Protein AF-A0A8S4NDI1-F1 (afdb_monomer_lite)

Sequence (127 aa):
MNPFSGQMLIDEVRKRSFKFSGRSGEVSFDTSNGDRFPNFTILHKGRHKFEPFAFVYNDEKERLTFDQISKPNFNTPGRDPPPAEPRCGYSDTKCPRELQGGEIAAIISFISMIIIISGVGCIAFLQ

Radius of gyration: 34.87 Å; chains: 1; bounding box: 71×42×105 Å

InterPro domains:
  IPR028082 Periplasmic binding protein-like I [SSF53822] (3-90)

Organism: Owenia fusiformis (NCBI:txid6347)

Structure (mmCIF, N/CA/C/O backbone):
data_AF-A0A8S4NDI1-F1
#
_entry.id   AF-A0A8S4NDI1-F1
#
loop_
_atom_site.group_PDB
_atom_site.id
_atom_site.type_symbol
_atom_site.label_atom_id
_atom_site.label_alt_id
_atom_site.label_comp_id
_atom_site.label_asym_id
_atom_site.label_entity_id
_atom_site.label_seq_id
_atom_site.pdbx_PDB_ins_code
_atom_site.Cartn_x
_atom_site.Cartn_y
_atom_site.Cartn_z
_atom_site.occupancy
_atom_site.B_iso_or_equiv
_atom_site.auth_seq_id
_atom_site.auth_comp_id
_atom_site.auth_asym_id
_atom_site.auth_atom_id
_atom_site.pdbx_PDB_model_num
ATOM 1 N N . MET A 1 1 ? -38.137 -2.514 34.629 1.00 52.84 1 MET A N 1
ATOM 2 C CA . MET A 1 1 ? -36.874 -2.332 33.882 1.00 52.84 1 MET A CA 1
ATOM 3 C C . MET A 1 1 ? -37.241 -2.124 32.429 1.00 52.84 1 MET A C 1
ATOM 5 O O . MET A 1 1 ? -37.930 -2.979 31.889 1.00 52.84 1 MET A O 1
ATOM 9 N N . ASN A 1 2 ? -36.870 -0.991 31.830 1.00 62.91 2 ASN A N 1
ATOM 10 C CA . ASN A 1 2 ? -37.045 -0.822 30.388 1.00 62.91 2 ASN A CA 1
ATOM 11 C C . ASN A 1 2 ? -36.094 -1.798 29.683 1.00 62.91 2 ASN A C 1
ATOM 13 O O . ASN A 1 2 ? -34.910 -1.810 30.034 1.00 62.91 2 ASN A O 1
ATOM 17 N N . PRO A 1 3 ? -36.578 -2.643 28.760 1.00 71.50 3 PRO A N 1
ATOM 18 C CA . PRO A 1 3 ? -35.700 -3.540 28.032 1.00 71.50 3 PRO A CA 1
ATOM 19 C C . PRO A 1 3 ? -34.722 -2.701 27.210 1.00 71.50 3 PRO A C 1
ATOM 21 O O . PRO A 1 3 ? -35.118 -1.744 26.543 1.00 71.50 3 PRO A O 1
ATOM 24 N N . PHE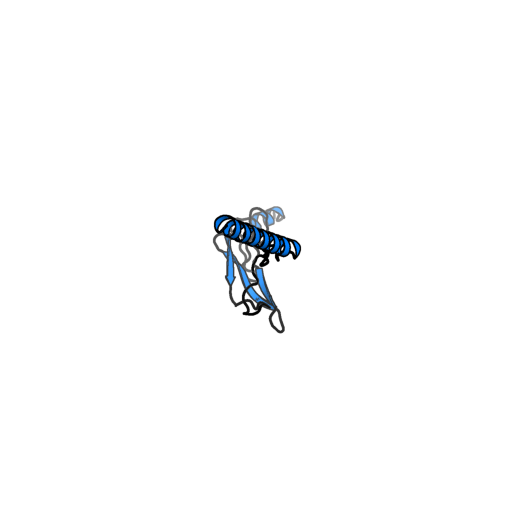 A 1 4 ? -33.438 -3.048 27.285 1.00 78.12 4 PHE A N 1
ATOM 25 C CA . PHE A 1 4 ? -32.427 -2.489 26.396 1.00 78.12 4 PHE A CA 1
ATOM 26 C C . PHE A 1 4 ? -32.882 -2.724 24.953 1.00 78.12 4 PHE A C 1
ATOM 28 O O . PHE A 1 4 ? -33.032 -3.870 24.529 1.00 78.12 4 PHE A O 1
ATOM 35 N N . SER A 1 5 ? -33.147 -1.647 24.213 1.00 87.06 5 SER A N 1
ATOM 36 C CA . SER A 1 5 ? -33.482 -1.768 22.797 1.00 87.06 5 SER A CA 1
ATOM 37 C C . SER A 1 5 ? -32.199 -1.918 21.981 1.00 87.06 5 SER A C 1
ATOM 39 O O . SER A 1 5 ? -31.169 -1.328 22.314 1.00 87.06 5 SER A O 1
ATOM 41 N N . GLY A 1 6 ? -32.257 -2.677 20.884 1.00 85.38 6 GLY A N 1
ATOM 42 C CA . GLY A 1 6 ? -31.123 -2.789 19.960 1.00 85.38 6 GLY A CA 1
ATOM 43 C C . GLY A 1 6 ? -30.682 -1.429 19.406 1.00 85.38 6 GLY A C 1
ATOM 44 O O . GLY A 1 6 ? -29.495 -1.214 19.183 1.00 85.38 6 GLY A O 1
ATOM 45 N N . GLN A 1 7 ? -31.616 -0.482 19.276 1.00 86.81 7 GLN A N 1
ATOM 46 C CA . GLN A 1 7 ? -31.317 0.872 18.820 1.00 86.81 7 GLN A CA 1
ATOM 47 C C . GLN A 1 7 ? -30.407 1.621 19.797 1.00 86.81 7 GLN A C 1
ATOM 49 O O . GLN A 1 7 ? -29.438 2.233 19.369 1.00 86.81 7 GLN A O 1
ATOM 54 N N . MET A 1 8 ? -30.644 1.495 21.106 1.00 86.75 8 MET A N 1
ATOM 55 C CA . MET A 1 8 ? -29.790 2.131 22.117 1.00 86.75 8 MET A CA 1
ATOM 56 C C . MET A 1 8 ? -28.344 1.627 22.057 1.00 86.75 8 MET A C 1
ATOM 58 O O . MET A 1 8 ? -27.419 2.395 22.300 1.00 86.75 8 MET A O 1
ATOM 62 N N . LEU A 1 9 ? -28.135 0.352 21.711 1.00 84.44 9 LEU A N 1
ATOM 63 C CA . LEU A 1 9 ? -26.793 -0.202 21.526 1.00 84.44 9 LEU A CA 1
ATOM 64 C C . LEU A 1 9 ? -26.112 0.380 20.279 1.00 84.44 9 LEU A C 1
ATOM 66 O O . LEU A 1 9 ? -24.938 0.738 20.331 1.00 84.44 9 LEU A O 1
ATOM 70 N N . ILE A 1 10 ? -26.848 0.495 19.171 1.00 84.69 10 ILE A N 1
ATOM 71 C CA . ILE A 1 10 ? -26.337 1.081 17.924 1.00 84.69 10 ILE A CA 1
ATOM 72 C C . ILE A 1 10 ? -25.987 2.558 18.129 1.00 84.69 10 ILE A C 1
ATOM 74 O O . ILE A 1 10 ? -24.926 2.999 17.689 1.00 84.69 10 ILE A O 1
ATOM 78 N N . ASP A 1 11 ? -26.842 3.309 18.821 1.00 84.50 11 ASP A N 1
ATOM 79 C CA . ASP A 1 11 ? -26.624 4.728 19.105 1.00 84.50 11 ASP A CA 1
ATOM 80 C C . ASP A 1 11 ? -25.382 4.945 19.980 1.00 84.50 11 ASP A C 1
ATOM 82 O O . ASP A 1 11 ? -24.639 5.902 19.768 1.00 84.50 11 ASP A O 1
ATOM 86 N N . GLU A 1 12 ? -25.108 4.034 20.921 1.00 81.75 12 GLU A N 1
ATOM 87 C CA . GLU A 1 12 ? -23.896 4.065 21.744 1.00 81.75 12 GLU A CA 1
ATOM 88 C C . GLU A 1 12 ? -22.629 3.835 20.907 1.00 81.75 12 GLU A C 1
ATOM 90 O O . GLU A 1 12 ? -21.664 4.589 21.025 1.00 81.75 12 GLU A O 1
ATOM 95 N N . VAL A 1 13 ? -22.653 2.838 20.015 1.00 79.75 13 VAL A N 1
ATOM 96 C CA . VAL A 1 13 ? -21.532 2.519 19.111 1.00 79.75 13 VAL A CA 1
ATOM 97 C C . VAL A 1 13 ? -21.289 3.637 18.089 1.00 79.75 13 VAL A C 1
ATOM 99 O O . VAL A 1 13 ? -20.153 3.867 17.686 1.00 79.75 13 VAL A O 1
ATOM 102 N N . ARG A 1 14 ? -22.334 4.372 17.688 1.00 78.62 14 ARG A N 1
ATOM 103 C CA . ARG A 1 14 ? -22.251 5.484 16.723 1.00 78.62 14 ARG A CA 1
ATOM 104 C C . ARG A 1 14 ? -21.847 6.827 17.330 1.00 78.62 14 ARG A C 1
ATOM 106 O O . ARG A 1 14 ? -21.748 7.815 16.601 1.00 78.62 14 ARG A O 1
ATOM 113 N N . LYS A 1 15 ? -21.599 6.921 18.638 1.00 76.81 15 LYS A N 1
ATOM 114 C CA . LYS A 1 15 ? -21.063 8.161 19.221 1.00 76.81 15 LYS A CA 1
ATOM 115 C C . LYS A 1 15 ? -19.702 8.474 18.596 1.00 76.81 15 LYS A C 1
ATOM 117 O O . LYS A 1 15 ? -18.853 7.593 18.521 1.00 76.81 15 LYS A O 1
ATOM 122 N N . ARG A 1 16 ? -19.473 9.741 18.208 1.00 61.97 16 ARG A N 1
ATOM 123 C CA . ARG A 1 16 ? -18.265 10.254 17.501 1.00 61.97 16 ARG A CA 1
ATOM 124 C C . ARG A 1 16 ? -16.908 9.861 18.101 1.00 61.97 16 ARG A C 1
ATOM 126 O O . ARG A 1 16 ? -15.888 10.031 17.450 1.00 61.97 16 ARG A O 1
ATOM 133 N N . SER A 1 17 ? -16.884 9.363 19.331 1.00 64.75 17 SER A N 1
ATOM 134 C CA . SER A 1 17 ? -15.684 8.973 20.064 1.00 64.75 17 SER A CA 1
ATOM 135 C C . SER A 1 17 ? -15.681 7.504 20.491 1.00 64.75 17 SER A C 1
ATOM 137 O O . SER A 1 17 ? -14.937 7.166 21.412 1.00 64.75 17 SER A O 1
ATOM 139 N N . PHE A 1 18 ? -16.535 6.641 19.926 1.00 72.69 18 PHE A N 1
ATOM 140 C CA . PHE A 1 18 ? -16.567 5.239 20.330 1.00 72.69 18 PHE A CA 1
ATOM 141 C C . PHE A 1 18 ? -15.271 4.550 19.893 1.00 72.69 18 PHE A C 1
ATOM 143 O O . PHE A 1 18 ? -15.077 4.162 18.740 1.00 72.69 18 PHE A O 1
ATOM 150 N N . LYS A 1 19 ? -14.364 4.439 20.860 1.00 76.56 19 LYS A N 1
ATOM 151 C CA . LYS A 1 19 ? -13.109 3.711 20.782 1.00 76.56 19 LYS A CA 1
ATOM 152 C C . LYS A 1 19 ? -13.142 2.643 21.852 1.00 76.56 19 LYS A C 1
ATOM 154 O O . LYS A 1 19 ? -13.502 2.921 22.996 1.00 76.56 19 LYS A O 1
ATOM 159 N N . PHE A 1 20 ? -12.752 1.430 21.495 1.00 84.06 20 PHE A N 1
ATOM 160 C CA . PHE A 1 20 ? -12.597 0.371 22.479 1.00 84.06 20 PHE A CA 1
ATOM 161 C C . PHE A 1 20 ? -11.298 -0.390 22.246 1.00 84.06 20 PHE A C 1
ATOM 163 O O . PHE A 1 20 ? -10.882 -0.619 21.110 1.00 84.06 20 PHE A O 1
ATOM 170 N N . SER A 1 21 ? -10.656 -0.792 23.337 1.00 87.31 21 SER A N 1
ATOM 171 C CA . SER A 1 21 ? -9.450 -1.614 23.293 1.00 87.31 21 SER A CA 1
ATOM 172 C C . SER A 1 21 ? -9.843 -3.083 23.312 1.00 87.31 21 SER A C 1
ATOM 174 O O . SER A 1 21 ? -10.319 -3.604 24.320 1.00 87.31 21 SER A O 1
ATOM 176 N N . GLY A 1 22 ? -9.661 -3.752 22.178 1.00 83.31 22 GLY A N 1
ATOM 177 C CA . GLY A 1 22 ? -9.815 -5.195 22.061 1.00 83.31 22 GLY A CA 1
ATOM 178 C C . GLY A 1 22 ? -8.493 -5.934 22.265 1.00 83.31 22 GLY A C 1
ATOM 179 O O . GLY A 1 22 ? -7.430 -5.344 22.454 1.00 83.31 22 GLY A O 1
ATOM 180 N N . ARG A 1 23 ? -8.532 -7.265 22.126 1.00 85.81 23 ARG A N 1
ATOM 181 C CA . ARG A 1 23 ? -7.330 -8.124 22.157 1.00 85.81 23 ARG A CA 1
ATOM 182 C C . ARG A 1 23 ? -6.290 -7.748 21.088 1.00 85.81 23 ARG A C 1
ATOM 184 O O . ARG A 1 23 ? -5.110 -8.023 21.263 1.00 85.81 23 ARG A O 1
ATOM 191 N N . SER A 1 24 ? -6.734 -7.147 19.985 1.00 79.62 24 SER A N 1
ATOM 192 C CA . SER A 1 24 ? -5.898 -6.709 18.862 1.00 79.62 24 SER A CA 1
ATOM 193 C C . SER A 1 24 ? -5.489 -5.232 18.928 1.00 79.62 24 SER A C 1
ATOM 195 O O . SER A 1 24 ? -4.987 -4.716 17.934 1.00 79.62 24 SER A O 1
ATOM 197 N N . GLY A 1 25 ? -5.744 -4.543 20.044 1.00 83.44 25 GLY A N 1
ATOM 198 C CA . GLY A 1 25 ? -5.502 -3.106 20.197 1.00 83.44 25 GLY A CA 1
ATOM 199 C C . GLY A 1 25 ? -6.762 -2.252 20.054 1.00 83.44 25 GLY A C 1
ATOM 200 O O . GLY A 1 25 ? -7.884 -2.761 20.121 1.00 83.44 25 GLY A O 1
ATOM 201 N N . GLU A 1 26 ? -6.560 -0.944 19.894 1.00 85.50 26 GLU A N 1
ATOM 202 C CA . GLU A 1 26 ? -7.638 0.038 19.755 1.00 85.50 26 GLU A CA 1
ATOM 203 C C . GLU A 1 26 ? -8.420 -0.176 18.450 1.00 85.50 26 GLU A C 1
ATOM 205 O O . GLU A 1 26 ? -7.856 -0.436 17.383 1.00 85.50 26 GLU A O 1
ATOM 210 N N . VAL A 1 27 ? -9.742 -0.073 18.549 1.00 82.06 27 VAL A N 1
ATOM 211 C CA . VAL A 1 27 ? -10.676 -0.136 17.430 1.00 82.06 27 VAL A CA 1
ATOM 212 C C . VAL A 1 27 ? -11.545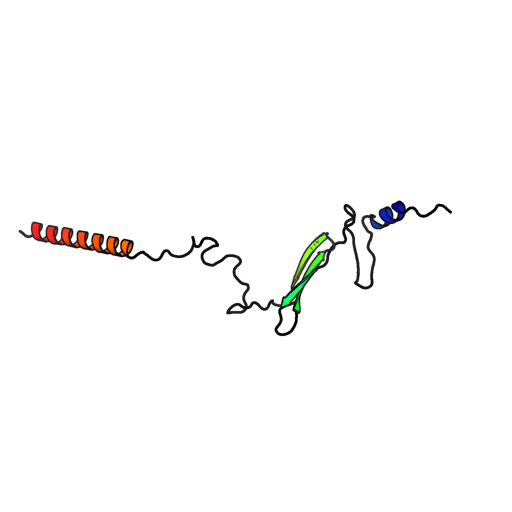 1.111 17.459 1.00 82.06 27 VAL A C 1
ATOM 214 O O . VAL A 1 27 ? -12.136 1.439 18.488 1.00 82.06 27 VAL A O 1
ATOM 217 N N . SER A 1 28 ? -11.640 1.770 16.311 1.00 79.56 28 SER A N 1
ATOM 218 C CA . SER A 1 28 ? -12.515 2.910 16.060 1.00 79.56 28 SER A CA 1
ATOM 219 C C . SER A 1 28 ? -13.424 2.622 14.866 1.00 79.56 28 SER A C 1
ATOM 221 O O . SER A 1 28 ? -13.080 1.838 13.972 1.00 79.56 28 SER A O 1
ATOM 223 N N . PHE A 1 29 ? -14.591 3.259 14.860 1.00 79.50 29 PHE A N 1
ATOM 224 C CA . PHE A 1 29 ? -15.567 3.168 13.779 1.00 79.50 29 PHE A CA 1
ATOM 225 C C . PHE A 1 29 ? -15.815 4.542 13.170 1.00 79.50 29 PHE A C 1
ATOM 227 O O . PHE A 1 29 ? -15.842 5.549 13.879 1.00 79.50 29 PHE A O 1
ATOM 234 N N . ASP A 1 30 ? -16.047 4.560 11.865 1.00 75.56 30 ASP A N 1
ATOM 235 C CA . ASP A 1 30 ? -16.681 5.669 11.183 1.00 75.56 30 ASP A CA 1
ATOM 236 C C . ASP A 1 30 ? -18.132 5.760 11.668 1.00 75.56 30 ASP A C 1
ATOM 238 O O . ASP A 1 30 ? -18.958 4.860 11.508 1.00 75.56 30 ASP A O 1
ATOM 242 N N . THR A 1 31 ? -18.433 6.877 12.315 1.00 75.12 31 THR A N 1
ATOM 243 C CA . THR A 1 31 ? -19.736 7.110 12.943 1.00 75.12 31 THR A CA 1
ATOM 244 C C . THR A 1 31 ? -20.855 7.432 11.958 1.00 75.12 31 THR A C 1
ATOM 246 O O . THR A 1 31 ? -22.024 7.409 12.342 1.00 75.12 31 THR A O 1
ATOM 249 N N . SER A 1 32 ? -20.523 7.698 10.692 1.00 77.19 32 SER A N 1
ATOM 250 C CA . SER A 1 32 ? -21.491 8.013 9.642 1.00 77.19 32 SER A CA 1
ATOM 251 C C . SER A 1 32 ? -22.110 6.765 9.000 1.00 77.19 32 SER A C 1
ATOM 253 O O . SER A 1 32 ? -23.317 6.744 8.754 1.00 77.19 32 SER A O 1
ATOM 255 N N . ASN A 1 33 ? -21.323 5.708 8.785 1.00 80.38 33 ASN A N 1
ATOM 256 C CA . ASN A 1 33 ? -21.751 4.456 8.142 1.00 80.38 33 ASN A CA 1
ATOM 257 C C . ASN A 1 33 ? -21.675 3.231 9.078 1.00 80.38 33 ASN A C 1
ATOM 259 O O . ASN A 1 33 ? -22.397 2.260 8.857 1.00 80.38 33 ASN A O 1
ATOM 263 N N . GLY A 1 34 ? -20.909 3.300 10.172 1.00 78.00 34 GLY A N 1
ATOM 264 C CA . GLY A 1 34 ? -20.684 2.188 11.098 1.00 78.00 34 GLY A CA 1
ATOM 265 C C . GLY A 1 34 ? -19.539 1.254 10.696 1.00 78.00 34 GLY A C 1
ATOM 266 O O . GLY A 1 34 ? -19.418 0.174 11.278 1.00 78.00 34 GLY A O 1
ATOM 267 N N . ASP A 1 35 ? -18.702 1.641 9.734 1.00 83.31 35 ASP A N 1
ATOM 268 C CA . ASP A 1 35 ? -17.574 0.835 9.281 1.00 83.31 35 ASP A CA 1
ATOM 269 C C . ASP A 1 35 ? -16.380 0.979 10.226 1.00 83.31 35 ASP A C 1
ATOM 271 O O . ASP A 1 35 ? -16.063 2.057 10.723 1.00 83.31 35 ASP A O 1
ATOM 275 N N . ARG A 1 36 ? -15.669 -0.118 10.490 1.00 82.56 36 ARG A N 1
ATOM 276 C CA . ARG A 1 36 ? -14.425 -0.060 11.265 1.00 82.56 36 ARG A CA 1
ATOM 277 C C . ARG A 1 36 ? -13.339 0.618 10.433 1.00 82.56 36 ARG A C 1
ATOM 279 O O . ARG A 1 36 ? -13.105 0.200 9.301 1.00 82.56 36 ARG A O 1
ATOM 286 N N . PHE A 1 3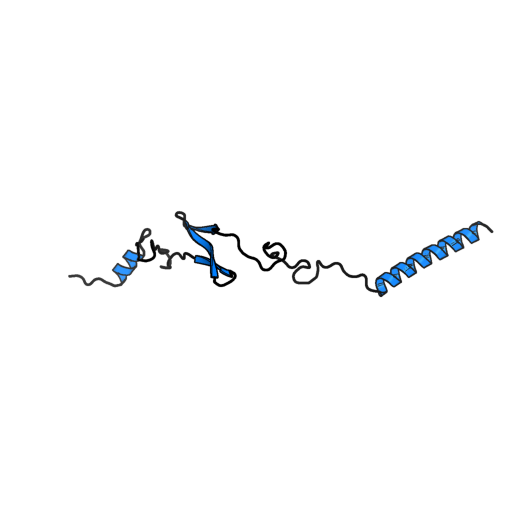7 ? -12.584 1.542 11.028 1.00 80.12 37 PHE A N 1
ATOM 287 C CA . PHE A 1 37 ? -11.386 2.069 10.374 1.00 80.12 37 PHE A CA 1
ATOM 288 C C . PHE A 1 37 ? -10.351 0.949 10.180 1.00 80.12 37 PHE A C 1
ATOM 290 O O . PHE A 1 37 ? -9.914 0.331 11.163 1.00 80.12 37 PHE A O 1
ATOM 297 N N . PRO A 1 38 ? -9.980 0.630 8.928 1.00 79.38 38 PRO A N 1
ATOM 298 C CA . PRO A 1 38 ? -9.112 -0.499 8.665 1.00 79.38 38 PRO A CA 1
ATOM 299 C C . PRO A 1 38 ? -7.647 -0.119 8.882 1.00 79.38 38 PRO A C 1
ATOM 301 O O . PRO A 1 38 ? -7.188 0.939 8.459 1.00 79.38 38 PRO A O 1
ATOM 304 N N . ASN A 1 39 ? -6.903 -1.045 9.482 1.00 86.50 39 ASN A N 1
ATOM 305 C CA . ASN A 1 39 ? -5.447 -1.032 9.480 1.00 86.50 39 ASN A CA 1
ATOM 306 C C . ASN A 1 39 ? -4.979 -2.211 8.629 1.00 86.50 39 ASN A C 1
ATOM 308 O O . ASN A 1 39 ? -5.426 -3.344 8.830 1.00 86.50 39 ASN A O 1
ATOM 312 N N . PHE A 1 40 ? -4.083 -1.949 7.689 1.00 89.62 40 PHE A N 1
ATOM 313 C CA . PHE A 1 40 ? -3.535 -2.942 6.782 1.00 89.62 40 PHE A CA 1
ATOM 314 C C . PHE A 1 40 ? -2.052 -3.153 7.050 1.00 89.62 40 PHE A C 1
ATOM 316 O O . PHE A 1 40 ? -1.300 -2.214 7.304 1.00 89.62 40 PHE A O 1
ATOM 323 N N . THR A 1 41 ? -1.621 -4.399 6.900 1.00 92.81 41 THR A N 1
ATOM 324 C CA . THR A 1 41 ? -0.205 -4.744 6.802 1.00 92.81 41 THR A CA 1
ATOM 325 C C . THR A 1 41 ? 0.073 -5.142 5.366 1.00 92.81 41 THR A C 1
ATOM 327 O O . THR A 1 41 ? -0.490 -6.117 4.866 1.00 92.81 41 THR A O 1
ATOM 330 N N . ILE A 1 42 ? 0.956 -4.408 4.703 1.00 92.88 42 ILE A N 1
ATOM 331 C CA . ILE A 1 42 ? 1.450 -4.772 3.383 1.00 92.88 42 ILE A CA 1
ATOM 332 C C . ILE A 1 42 ? 2.587 -5.761 3.586 1.00 92.88 42 ILE A C 1
ATOM 334 O O . ILE A 1 42 ? 3.550 -5.488 4.303 1.00 92.88 42 ILE A O 1
ATOM 338 N N . LEU A 1 43 ? 2.463 -6.923 2.955 1.00 92.75 43 LEU A N 1
ATOM 339 C CA . LEU A 1 43 ? 3.457 -7.983 3.014 1.00 92.75 43 LEU A CA 1
ATOM 340 C C . LEU A 1 43 ? 4.237 -8.035 1.703 1.00 92.75 43 LEU A C 1
ATOM 342 O O . LEU A 1 43 ? 3.666 -7.874 0.627 1.00 92.75 43 LEU A O 1
ATOM 346 N N . HIS A 1 44 ? 5.526 -8.342 1.783 1.00 88.69 44 HIS A N 1
ATOM 347 C CA . HIS A 1 44 ? 6.327 -8.712 0.624 1.00 88.69 44 HIS A CA 1
ATOM 348 C C . HIS A 1 44 ? 6.726 -10.186 0.701 1.00 88.69 44 HIS A C 1
ATOM 350 O O . HIS A 1 44 ? 6.805 -10.789 1.775 1.00 88.69 44 HIS A O 1
ATOM 356 N N . LYS A 1 45 ? 6.969 -10.796 -0.460 1.00 86.12 45 LYS A N 1
ATOM 357 C CA . LYS A 1 45 ? 7.454 -12.173 -0.527 1.00 86.12 45 LYS A CA 1
ATOM 358 C C . LYS A 1 45 ? 8.958 -12.191 -0.249 1.00 86.12 45 LYS A C 1
ATOM 360 O O . LYS A 1 45 ? 9.758 -11.784 -1.087 1.00 86.12 45 LYS A O 1
ATOM 365 N N . GLY A 1 46 ? 9.339 -12.671 0.930 1.00 83.62 46 GLY A N 1
ATOM 366 C CA . GLY A 1 46 ? 10.714 -13.049 1.243 1.00 83.62 46 GLY A CA 1
ATOM 367 C C . GLY A 1 46 ? 11.083 -14.406 0.630 1.00 83.62 46 GLY A C 1
ATOM 368 O O . GLY A 1 46 ? 10.271 -15.066 -0.027 1.00 83.62 46 GLY A O 1
ATOM 369 N N . ARG A 1 47 ? 12.316 -14.869 0.881 1.00 82.12 47 ARG A N 1
ATOM 370 C CA . ARG A 1 47 ? 12.844 -16.124 0.303 1.00 82.12 47 ARG A CA 1
ATOM 371 C C . ARG A 1 47 ? 12.011 -17.356 0.679 1.00 82.12 47 ARG A C 1
ATOM 373 O O . ARG A 1 47 ? 11.831 -18.247 -0.143 1.00 82.12 47 ARG A O 1
ATOM 380 N N . HIS A 1 48 ? 11.488 -17.392 1.905 1.00 88.25 48 HIS A N 1
ATOM 381 C CA . HIS A 1 48 ? 10.786 -18.563 2.446 1.00 88.25 48 HIS A CA 1
ATOM 382 C C . HIS A 1 48 ? 9.365 -18.261 2.934 1.00 88.25 48 HIS A C 1
ATOM 384 O O . HIS A 1 48 ? 8.512 -19.142 2.911 1.00 88.25 48 HIS A O 1
ATOM 390 N N . LYS A 1 49 ? 9.063 -17.014 3.304 1.00 90.75 49 LYS A N 1
ATOM 391 C CA . LYS A 1 49 ? 7.774 -16.604 3.882 1.00 90.75 49 LYS A CA 1
ATOM 392 C C . LYS A 1 49 ? 7.371 -15.207 3.413 1.00 90.75 49 LYS A C 1
ATOM 394 O O . LYS A 1 49 ? 8.167 -14.521 2.776 1.00 90.75 49 LYS A O 1
ATOM 399 N N . PHE A 1 50 ? 6.132 -14.822 3.687 1.00 91.69 50 PHE A N 1
ATOM 400 C CA . PHE A 1 50 ? 5.713 -13.428 3.577 1.00 91.69 50 PHE A CA 1
ATOM 401 C C . PHE A 1 50 ? 6.170 -12.663 4.816 1.00 91.69 50 PHE A C 1
ATOM 403 O O . PHE A 1 50 ? 6.115 -13.192 5.927 1.00 91.69 50 PHE A O 1
ATOM 410 N N . GLU A 1 51 ? 6.646 -11.443 4.609 1.00 92.25 51 GLU A N 1
ATOM 411 C CA . GLU A 1 51 ? 7.218 -10.596 5.652 1.00 92.25 51 GLU A CA 1
ATOM 412 C C . GLU A 1 51 ? 6.581 -9.203 5.589 1.00 92.25 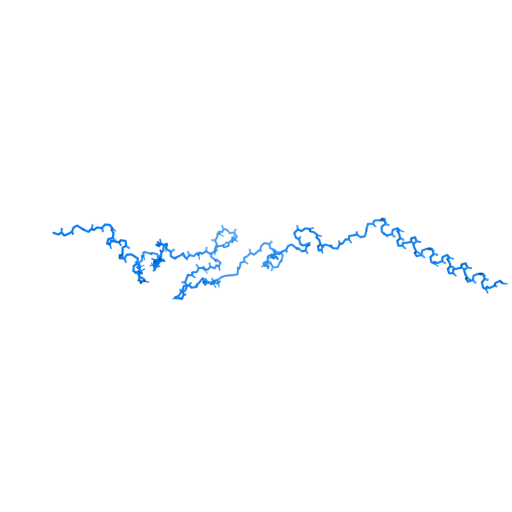51 GLU A C 1
ATOM 414 O O . GLU A 1 51 ? 6.263 -8.735 4.492 1.00 92.25 51 GLU A O 1
ATOM 419 N N . PRO A 1 52 ? 6.349 -8.538 6.733 1.00 92.69 52 PRO A N 1
ATOM 420 C CA . PRO A 1 52 ? 5.866 -7.162 6.758 1.00 92.69 52 PRO A CA 1
ATOM 421 C C . PRO A 1 52 ? 6.806 -6.190 6.039 1.00 92.69 52 PRO A C 1
ATOM 423 O O . PRO A 1 52 ? 8.005 -6.128 6.311 1.00 92.69 52 PRO A O 1
ATOM 426 N N . PHE A 1 53 ? 6.234 -5.424 5.116 1.00 91.75 53 PHE A N 1
ATOM 427 C CA . PHE A 1 53 ? 6.902 -4.367 4.364 1.00 91.75 53 PHE A CA 1
ATOM 428 C C . PHE A 1 53 ? 6.519 -2.982 4.889 1.00 91.75 53 PHE A C 1
ATOM 430 O O . PHE A 1 53 ? 7.384 -2.142 5.142 1.00 91.75 53 PHE A O 1
ATOM 437 N N . ALA A 1 54 ? 5.219 -2.761 5.061 1.00 93.94 54 ALA A N 1
ATOM 438 C CA . ALA A 1 54 ? 4.682 -1.488 5.502 1.00 93.94 54 ALA A CA 1
ATOM 439 C C . ALA A 1 54 ? 3.365 -1.680 6.251 1.00 93.94 54 ALA A C 1
ATOM 441 O O . ALA A 1 54 ? 2.666 -2.679 6.058 1.00 93.94 54 ALA A O 1
ATOM 442 N N . PHE A 1 55 ? 3.009 -0.693 7.060 1.00 93.06 55 PHE A N 1
ATOM 443 C CA . PHE A 1 55 ? 1.686 -0.566 7.649 1.00 93.06 55 PHE A CA 1
ATOM 444 C C . PHE A 1 55 ? 0.944 0.597 7.000 1.00 93.06 55 PHE A C 1
ATOM 446 O O . PHE A 1 55 ? 1.523 1.648 6.728 1.00 93.06 55 PHE A O 1
ATOM 453 N N . VAL A 1 56 ? -0.347 0.395 6.757 1.00 91.75 56 VAL A N 1
ATOM 454 C CA . VAL A 1 56 ? -1.273 1.453 6.362 1.00 91.75 56 VAL A CA 1
ATOM 455 C C . VAL A 1 56 ? -2.311 1.564 7.454 1.00 91.75 56 VAL A C 1
ATOM 457 O O . VAL A 1 56 ? -3.061 0.619 7.690 1.00 91.75 56 VAL A O 1
ATOM 460 N N . TYR A 1 57 ? -2.339 2.692 8.142 1.00 87.88 57 TYR A N 1
ATOM 461 C CA . TYR A 1 57 ? -3.245 2.904 9.263 1.00 87.88 57 TYR A CA 1
ATOM 462 C C . TYR A 1 57 ? -3.842 4.298 9.209 1.00 87.88 57 TYR A C 1
ATOM 464 O O . TYR A 1 57 ? -3.331 5.187 8.523 1.00 87.88 57 TYR A O 1
ATOM 472 N N . ASN A 1 58 ? -4.937 4.472 9.937 1.00 83.25 58 ASN A N 1
ATOM 473 C CA . ASN A 1 58 ? -5.545 5.777 10.086 1.00 83.25 58 ASN A CA 1
ATOM 474 C C . ASN A 1 58 ? -4.869 6.554 11.223 1.00 83.25 58 ASN A C 1
ATOM 476 O O . ASN A 1 58 ? -4.797 6.045 12.343 1.00 83.25 58 ASN A O 1
ATOM 480 N N . ASP A 1 59 ? -4.345 7.750 10.946 1.00 73.88 59 ASP A N 1
ATOM 481 C CA . ASP A 1 59 ? -3.781 8.604 11.995 1.00 73.88 59 ASP A CA 1
ATOM 482 C C . ASP A 1 59 ? -4.878 9.269 12.846 1.00 73.88 59 ASP A C 1
ATOM 484 O O . ASP A 1 59 ? -6.076 9.157 12.583 1.00 73.88 59 ASP A O 1
ATOM 488 N N . GLU A 1 60 ? -4.470 9.993 13.888 1.00 71.25 60 GLU A N 1
ATOM 489 C CA . GLU A 1 60 ? -5.393 10.708 14.783 1.00 71.25 60 GLU A CA 1
ATOM 490 C C . GLU A 1 60 ? -6.231 11.790 14.077 1.00 71.25 60 GLU A C 1
ATOM 492 O O . GLU A 1 60 ? -7.195 12.291 14.651 1.00 71.25 60 GLU A O 1
ATOM 497 N N . LYS A 1 61 ? -5.865 12.166 12.845 1.00 73.44 61 LYS A N 1
ATOM 498 C CA . LYS A 1 61 ? -6.562 13.146 12.002 1.00 73.44 61 LYS A CA 1
ATOM 499 C C . LYS A 1 61 ? -7.377 12.481 10.895 1.00 73.44 61 LYS A C 1
ATOM 501 O O . LYS A 1 61 ? -7.756 13.159 9.943 1.00 73.44 61 LYS A O 1
ATOM 506 N N . GLU A 1 62 ? -7.612 11.179 11.005 1.00 68.75 62 GLU A N 1
ATOM 507 C CA . GLU A 1 62 ? -8.339 10.384 10.021 1.00 68.75 62 GLU A CA 1
ATOM 508 C C . GLU A 1 62 ? -7.692 10.387 8.619 1.00 68.75 62 GLU A C 1
ATOM 510 O O . GLU A 1 62 ? -8.370 10.288 7.594 1.00 68.75 62 GLU A O 1
ATOM 515 N N . ARG A 1 63 ? -6.357 10.486 8.554 1.00 76.00 63 ARG A N 1
ATOM 516 C CA . ARG A 1 63 ? -5.593 10.372 7.307 1.00 76.00 63 ARG A CA 1
ATOM 517 C C . ARG A 1 63 ? -4.916 9.012 7.202 1.00 76.00 63 ARG A C 1
ATOM 519 O O . ARG A 1 63 ? -4.233 8.563 8.125 1.00 76.00 63 ARG A O 1
ATOM 526 N N . LEU A 1 64 ? -5.003 8.413 6.013 1.00 80.62 64 LEU A N 1
ATOM 527 C CA . LEU A 1 64 ? -4.234 7.218 5.673 1.00 80.62 64 LEU A CA 1
ATOM 528 C C . LEU A 1 64 ? -2.737 7.535 5.712 1.00 80.62 64 LEU A C 1
ATOM 530 O O . LEU A 1 64 ? -2.231 8.327 4.917 1.00 80.62 64 LEU A O 1
ATOM 534 N N . THR A 1 65 ? -2.039 6.893 6.640 1.00 88.12 65 THR A N 1
ATOM 535 C CA . THR A 1 65 ? -0.594 7.002 6.817 1.00 88.12 65 THR A CA 1
ATOM 536 C C . THR A 1 65 ? 0.078 5.730 6.331 1.00 88.12 65 THR A C 1
ATOM 538 O O . THR A 1 65 ? -0.406 4.631 6.595 1.00 88.12 65 THR A O 1
ATOM 541 N N . PHE A 1 66 ? 1.191 5.889 5.616 1.00 91.56 66 PHE A N 1
ATOM 542 C CA . PHE A 1 66 ? 2.02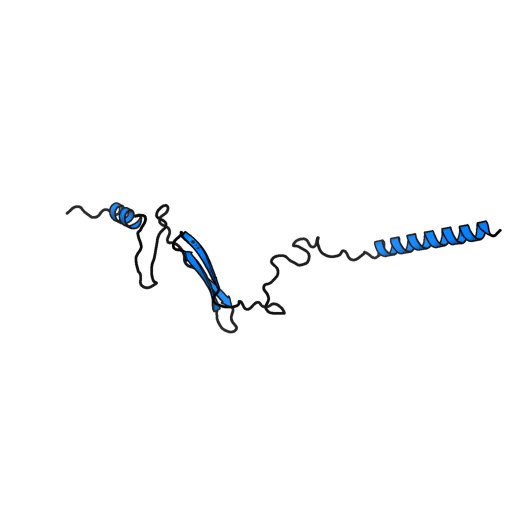8 4.797 5.131 1.00 91.56 66 PHE A CA 1
ATOM 543 C C . PHE A 1 66 ? 3.341 4.790 5.912 1.00 91.56 66 PHE A C 1
ATOM 545 O O . PHE A 1 66 ? 4.131 5.726 5.797 1.00 91.56 66 PHE A O 1
ATOM 552 N N . ASP A 1 67 ? 3.562 3.737 6.692 1.00 92.62 67 ASP A N 1
ATOM 553 C CA . ASP A 1 67 ? 4.774 3.552 7.485 1.00 92.62 67 ASP A CA 1
ATOM 554 C C . ASP A 1 67 ? 5.574 2.365 6.950 1.00 92.62 67 ASP A C 1
ATOM 556 O O . ASP A 1 67 ? 5.170 1.204 7.074 1.00 92.62 67 ASP A O 1
ATOM 560 N N . GLN A 1 68 ? 6.694 2.665 6.293 1.00 92.38 68 GLN A N 1
ATOM 561 C CA . GLN A 1 68 ? 7.566 1.663 5.699 1.00 92.38 68 GLN A CA 1
ATOM 562 C C . GLN A 1 68 ? 8.591 1.175 6.722 1.00 92.38 68 GLN A C 1
ATOM 564 O O . GLN A 1 68 ? 9.477 1.920 7.133 1.00 92.38 68 GLN A O 1
ATOM 569 N N . ILE A 1 69 ? 8.539 -0.117 7.041 1.00 92.44 69 ILE A N 1
ATOM 570 C CA . ILE A 1 69 ? 9.390 -0.727 8.073 1.00 92.44 69 ILE A CA 1
ATOM 571 C C . ILE A 1 69 ? 10.534 -1.570 7.504 1.00 92.44 69 ILE A C 1
ATOM 573 O O . ILE A 1 69 ? 11.469 -1.923 8.222 1.00 92.44 69 ILE A O 1
ATOM 577 N N . SER A 1 70 ? 10.490 -1.911 6.215 1.00 88.38 70 SER A N 1
ATOM 578 C CA . SER A 1 70 ? 11.565 -2.646 5.545 1.00 88.38 70 SER A CA 1
ATOM 579 C C . SER A 1 70 ? 11.699 -2.245 4.074 1.00 88.38 70 SER A C 1
ATOM 581 O O . SER A 1 70 ? 10.853 -1.544 3.515 1.00 88.38 70 SER A O 1
ATOM 583 N N . LYS A 1 71 ? 12.802 -2.639 3.425 1.00 82.69 71 LYS A N 1
ATOM 584 C CA . LYS A 1 71 ? 12.957 -2.458 1.975 1.00 82.69 71 LYS A CA 1
ATOM 585 C C . LYS A 1 71 ? 12.303 -3.635 1.242 1.00 82.69 71 LYS A C 1
ATOM 587 O O . LYS A 1 71 ? 12.614 -4.781 1.570 1.00 82.69 71 LYS A O 1
ATOM 592 N N . PRO A 1 72 ? 11.448 -3.386 0.239 1.00 77.31 72 PRO A N 1
ATOM 593 C CA . PRO A 1 72 ? 10.821 -4.456 -0.514 1.00 77.31 72 PRO A CA 1
ATOM 594 C C . PRO A 1 72 ? 11.865 -5.138 -1.400 1.00 77.31 72 PRO A C 1
ATOM 596 O O . PRO A 1 72 ? 12.739 -4.496 -1.981 1.00 77.31 72 PRO A O 1
ATOM 599 N N . ASN A 1 73 ? 11.775 -6.461 -1.501 1.00 80.19 73 ASN A N 1
ATOM 600 C CA . ASN A 1 73 ? 12.676 -7.244 -2.334 1.00 80.19 73 ASN A CA 1
ATOM 601 C C . ASN A 1 73 ? 12.063 -7.443 -3.723 1.00 80.19 73 ASN A C 1
ATOM 603 O O . ASN A 1 73 ? 11.305 -8.389 -3.941 1.00 80.19 73 ASN A O 1
ATOM 607 N N . PHE A 1 74 ? 12.372 -6.543 -4.653 1.00 83.19 74 PHE A N 1
ATOM 608 C CA . PHE A 1 74 ? 11.930 -6.687 -6.034 1.00 83.19 74 PHE A CA 1
ATOM 609 C C . PHE A 1 74 ? 12.764 -7.743 -6.772 1.00 83.19 74 PHE A C 1
ATOM 611 O O . PHE A 1 74 ? 13.972 -7.888 -6.561 1.00 83.19 74 PHE A O 1
ATOM 618 N N . ASN A 1 75 ? 12.117 -8.485 -7.672 1.00 81.62 75 ASN A N 1
ATOM 619 C CA . ASN A 1 75 ? 12.766 -9.465 -8.551 1.00 81.62 75 ASN A CA 1
ATOM 620 C C . ASN A 1 75 ? 13.334 -8.811 -9.823 1.00 81.62 75 ASN A C 1
ATOM 622 O O . ASN A 1 75 ? 13.268 -9.375 -10.910 1.00 81.62 75 ASN A O 1
ATOM 626 N N . THR A 1 76 ? 13.872 -7.604 -9.689 1.00 79.19 76 THR A N 1
ATOM 627 C CA . THR A 1 76 ? 14.496 -6.827 -10.762 1.00 79.19 76 THR A CA 1
ATOM 628 C C . THR A 1 76 ? 16.022 -6.877 -10.625 1.00 79.19 76 THR A C 1
ATOM 630 O O . THR A 1 76 ? 16.548 -6.986 -9.507 1.00 79.19 76 THR A O 1
ATOM 633 N N . PRO A 1 77 ? 16.774 -6.780 -11.737 1.00 73.56 77 PRO A N 1
ATOM 634 C CA . PRO A 1 77 ? 18.198 -6.465 -11.678 1.00 73.56 77 PRO A CA 1
ATOM 635 C C . PRO A 1 77 ? 18.386 -5.148 -10.909 1.00 73.56 77 PRO A C 1
ATOM 637 O O . PRO A 1 77 ? 17.767 -4.150 -11.255 1.00 73.56 77 PRO A O 1
ATOM 640 N N . GLY A 1 78 ? 19.181 -5.159 -9.836 1.00 76.50 78 GLY A N 1
ATOM 641 C CA . GLY A 1 78 ? 19.377 -3.989 -8.964 1.00 76.50 78 GLY A CA 1
ATOM 642 C C . GLY A 1 78 ? 18.453 -3.909 -7.743 1.00 76.50 78 GLY A C 1
ATOM 643 O O . GLY A 1 78 ? 18.733 -3.124 -6.847 1.00 76.50 78 GLY A O 1
ATOM 644 N N . ARG A 1 79 ? 17.426 -4.771 -7.634 1.00 80.12 79 ARG A N 1
ATOM 645 C CA . ARG A 1 79 ? 16.435 -4.764 -6.531 1.00 80.12 79 ARG A CA 1
ATOM 646 C C . ARG A 1 79 ? 15.610 -3.476 -6.429 1.00 80.12 79 ARG A C 1
ATOM 648 O O . ARG A 1 79 ? 14.983 -3.244 -5.398 1.00 80.12 79 ARG A O 1
ATOM 655 N N . ASP A 1 80 ? 15.568 -2.684 -7.493 1.00 84.88 80 ASP A N 1
ATOM 656 C CA . ASP A 1 80 ? 14.764 -1.467 -7.577 1.00 84.88 80 ASP A CA 1
ATOM 657 C C . ASP A 1 80 ? 13.300 -1.773 -7.933 1.00 84.88 80 ASP A C 1
ATOM 659 O O . ASP A 1 80 ? 13.021 -2.786 -8.588 1.00 84.88 80 ASP A O 1
ATOM 663 N N . PRO A 1 81 ? 12.337 -0.927 -7.528 1.00 86.56 81 PRO A N 1
ATOM 664 C CA . PRO A 1 81 ? 10.952 -1.073 -7.960 1.00 86.56 81 PRO A CA 1
ATOM 665 C C . PRO A 1 81 ? 10.862 -1.114 -9.490 1.00 86.56 81 PRO A C 1
ATOM 667 O O . PRO A 1 81 ? 11.561 -0.353 -10.166 1.00 86.56 81 PRO A O 1
ATOM 670 N N . PRO A 1 82 ? 10.009 -1.987 -10.062 1.00 87.62 82 PRO A N 1
ATOM 671 C CA . PRO A 1 82 ? 9.758 -1.944 -11.491 1.00 87.62 82 PRO A CA 1
ATOM 672 C C . PRO A 1 82 ? 9.189 -0.567 -11.864 1.00 87.62 82 PRO A C 1
ATOM 674 O O . PRO A 1 82 ? 8.491 0.055 -11.054 1.00 87.62 82 PRO A O 1
ATOM 677 N N . PRO A 1 83 ? 9.467 -0.078 -13.080 1.00 88.19 83 PRO A N 1
ATOM 678 C CA . PRO A 1 83 ? 8.895 1.177 -13.530 1.00 88.19 83 PRO A CA 1
ATOM 679 C C . PRO A 1 83 ? 7.364 1.073 -13.560 1.00 88.19 83 PRO A C 1
ATOM 681 O O . PRO A 1 83 ? 6.807 0.035 -13.918 1.00 88.19 83 PRO A O 1
ATOM 684 N N . ALA A 1 84 ? 6.685 2.165 -13.198 1.00 91.31 84 ALA A N 1
ATOM 685 C CA . ALA A 1 84 ? 5.221 2.239 -13.201 1.00 91.31 84 ALA A CA 1
ATOM 686 C C . ALA A 1 84 ? 4.614 2.141 -14.614 1.00 91.31 84 ALA A C 1
ATOM 688 O O . ALA A 1 84 ? 3.435 1.832 -14.767 1.00 91.31 84 ALA A O 1
ATOM 689 N N . GLU A 1 85 ? 5.420 2.393 -15.647 1.00 91.38 85 GLU A N 1
ATOM 690 C CA . GLU A 1 85 ? 5.054 2.219 -17.049 1.00 91.38 85 GLU A CA 1
ATOM 691 C C . GLU A 1 85 ? 6.105 1.367 -17.775 1.00 91.38 85 GLU A C 1
ATOM 693 O O . GLU A 1 85 ? 7.298 1.461 -17.465 1.00 91.38 85 GLU A O 1
ATOM 698 N N . PRO A 1 86 ? 5.709 0.583 -18.793 1.00 90.19 86 PRO A N 1
ATOM 699 C CA . PRO A 1 86 ? 6.660 -0.075 -19.676 1.00 90.19 86 PRO A CA 1
ATOM 700 C C . PRO A 1 86 ? 7.559 0.942 -20.385 1.00 90.19 86 PRO A C 1
ATOM 702 O O . PRO A 1 86 ? 7.124 2.034 -20.755 1.00 90.19 86 PRO A O 1
ATOM 705 N N . ARG A 1 87 ? 8.806 0.550 -20.667 1.00 88.44 87 ARG A N 1
ATOM 706 C CA . ARG A 1 87 ? 9.794 1.408 -21.344 1.00 88.44 87 ARG A CA 1
ATOM 707 C C . ARG A 1 87 ? 9.293 1.968 -22.684 1.00 88.44 87 ARG A C 1
ATOM 709 O O . ARG A 1 87 ? 9.595 3.113 -23.003 1.00 88.44 87 ARG A O 1
ATOM 716 N N . CYS A 1 88 ? 8.519 1.188 -23.438 1.00 88.94 88 CYS A N 1
ATOM 717 C CA . CYS A 1 88 ? 7.941 1.610 -24.718 1.00 88.94 88 CYS A CA 1
ATOM 718 C C . CYS A 1 88 ? 6.502 2.142 -24.622 1.00 88.94 88 CYS A C 1
ATOM 720 O O . CYS A 1 88 ? 5.861 2.395 -25.642 1.00 88.94 88 CYS A O 1
ATOM 722 N N . GLY A 1 89 ? 6.009 2.390 -23.405 1.00 89.06 89 GLY A N 1
ATOM 723 C CA . GLY A 1 89 ? 4.594 2.629 -23.148 1.00 89.06 89 GLY A CA 1
ATOM 724 C C . GLY A 1 89 ? 3.773 1.345 -23.282 1.00 89.06 89 GLY A C 1
ATOM 725 O O . GLY A 1 89 ? 4.268 0.310 -23.712 1.00 89.06 89 GLY A O 1
ATOM 726 N N . TYR A 1 90 ? 2.500 1.408 -22.903 1.00 91.00 90 TYR A N 1
ATOM 727 C CA . TYR A 1 90 ? 1.592 0.257 -22.991 1.00 91.00 90 TYR A CA 1
ATOM 728 C C . TYR A 1 90 ? 1.233 -0.139 -24.433 1.00 91.00 90 TYR A C 1
ATOM 730 O O . TYR A 1 90 ? 0.718 -1.227 -24.658 1.00 91.00 90 TYR A O 1
ATOM 738 N N . SER A 1 91 ? 1.484 0.753 -25.392 1.00 91.12 91 SER A N 1
ATOM 739 C CA . SER A 1 91 ? 1.108 0.633 -26.804 1.00 91.12 91 SER A CA 1
ATOM 740 C C . SER A 1 91 ? 2.308 0.578 -27.755 1.00 91.12 91 SER A C 1
ATOM 742 O O . SER A 1 91 ? 2.138 0.816 -28.947 1.00 91.12 91 SER A O 1
ATOM 744 N N . ASP A 1 92 ? 3.523 0.380 -27.238 1.00 84.12 92 ASP A N 1
ATOM 745 C CA . ASP A 1 92 ? 4.787 0.409 -27.995 1.00 84.12 92 ASP A CA 1
ATOM 746 C C . ASP A 1 92 ? 5.070 1.711 -28.769 1.00 84.12 92 ASP A C 1
ATOM 748 O O . ASP A 1 92 ? 6.015 1.813 -29.549 1.00 84.12 92 ASP A O 1
ATOM 752 N N . THR A 1 93 ? 4.305 2.772 -28.516 1.00 83.50 93 THR A N 1
ATOM 753 C CA . THR A 1 93 ? 4.418 4.050 -29.234 1.00 83.50 93 THR A CA 1
ATOM 754 C C . THR A 1 93 ? 5.688 4.825 -28.895 1.00 83.50 93 THR A C 1
ATOM 756 O O . THR A 1 93 ? 6.059 5.724 -29.647 1.00 83.50 93 THR A O 1
ATOM 759 N N . LYS A 1 94 ? 6.342 4.517 -27.765 1.00 84.69 94 LYS A N 1
ATOM 760 C CA . LYS A 1 94 ? 7.606 5.148 -27.346 1.00 84.69 94 LYS A CA 1
ATOM 761 C C . LYS A 1 94 ? 8.839 4.340 -27.782 1.00 84.69 94 LYS A C 1
ATOM 763 O O . LYS A 1 94 ? 9.959 4.789 -27.547 1.00 84.69 94 LYS A O 1
ATOM 768 N N . CYS A 1 95 ? 8.662 3.154 -28.375 1.00 85.25 95 CYS A N 1
ATOM 769 C CA . CYS A 1 95 ? 9.780 2.380 -28.912 1.00 85.25 95 CYS A CA 1
ATOM 770 C C . CYS A 1 95 ? 10.370 3.100 -30.142 1.00 85.25 95 CYS A C 1
ATOM 772 O O . CYS A 1 95 ? 9.610 3.621 -30.966 1.00 85.25 95 CYS A O 1
ATOM 774 N N . PRO A 1 96 ? 11.706 3.121 -30.309 1.00 81.19 96 PRO A N 1
ATOM 775 C CA . PRO A 1 96 ? 12.309 3.548 -31.563 1.00 81.19 96 PRO A CA 1
ATOM 776 C C . PRO A 1 96 ? 11.751 2.677 -32.688 1.00 81.19 96 PRO A C 1
ATOM 778 O O . PRO A 1 96 ? 11.757 1.451 -32.578 1.00 81.19 96 PRO A O 1
ATOM 781 N N . ARG A 1 97 ? 11.261 3.294 -33.765 1.00 78.31 97 ARG A N 1
ATOM 782 C CA . ARG A 1 97 ? 10.943 2.537 -34.975 1.00 78.31 97 ARG A CA 1
ATOM 783 C C . ARG A 1 97 ? 12.263 2.082 -35.582 1.00 78.31 97 ARG A C 1
ATOM 785 O O . ARG A 1 97 ? 13.121 2.919 -35.861 1.00 78.31 97 ARG A O 1
ATOM 792 N N . GLU A 1 98 ? 12.436 0.777 -35.764 1.00 71.56 98 GLU A N 1
ATOM 793 C CA . GLU A 1 98 ? 13.472 0.300 -36.673 1.00 71.56 98 GLU A CA 1
ATOM 794 C C . GLU A 1 98 ? 13.132 0.835 -38.065 1.00 71.56 98 GLU A C 1
ATOM 796 O O . GLU A 1 98 ? 12.003 0.662 -38.532 1.00 71.56 98 GLU A O 1
ATOM 801 N N . LEU A 1 99 ? 14.087 1.527 -38.693 1.00 67.00 99 LEU A N 1
ATOM 802 C CA . LEU A 1 99 ? 13.955 1.926 -40.090 1.00 67.00 99 LEU A CA 1
ATOM 803 C C . LEU A 1 99 ? 13.710 0.655 -40.898 1.00 67.00 99 LEU A C 1
ATOM 805 O O . LEU A 1 99 ? 14.547 -0.251 -40.907 1.00 67.00 99 LEU A O 1
ATOM 809 N N . GLN A 1 100 ? 12.558 0.568 -41.553 1.00 71.88 100 GLN A N 1
ATOM 810 C CA . GLN A 1 100 ? 12.269 -0.604 -42.368 1.00 71.88 100 GLN A CA 1
ATOM 811 C C . GLN A 1 100 ? 13.207 -0.616 -43.580 1.00 71.88 100 GLN A C 1
ATOM 813 O O . GLN A 1 100 ? 13.619 0.435 -44.072 1.00 71.88 100 GLN A O 1
ATOM 818 N N . GLY A 1 101 ? 13.526 -1.801 -44.113 1.00 66.50 101 GLY A N 1
ATOM 819 C CA . GLY A 1 101 ? 14.445 -1.931 -45.255 1.00 66.50 101 GLY A CA 1
ATOM 820 C C . GLY A 1 101 ? 14.059 -1.065 -46.465 1.00 66.50 101 GLY A C 1
ATOM 821 O O . GLY A 1 101 ? 14.935 -0.579 -47.177 1.00 66.50 101 GLY A O 1
ATOM 822 N N . GLY A 1 102 ? 12.761 -0.793 -46.652 1.00 69.56 102 GLY A N 1
ATOM 823 C CA . GLY A 1 102 ? 12.263 0.136 -47.671 1.00 69.56 102 GLY A CA 1
ATOM 824 C C . GLY A 1 102 ? 12.616 1.608 -47.413 1.00 69.56 102 GLY A C 1
ATOM 825 O O . GLY A 1 102 ? 12.940 2.326 -48.355 1.00 69.56 102 GLY A O 1
ATOM 826 N N . GLU A 1 103 ? 12.621 2.056 -46.155 1.00 74.50 103 GLU A N 1
ATOM 827 C CA . GLU A 1 103 ? 13.009 3.423 -45.775 1.00 74.50 103 GLU A CA 1
ATOM 828 C C . GLU A 1 103 ? 14.517 3.634 -45.967 1.00 74.50 103 GLU A C 1
ATOM 830 O O . GLU A 1 103 ? 14.943 4.656 -46.503 1.00 74.50 103 GLU A O 1
ATOM 835 N N . ILE A 1 104 ? 15.328 2.625 -45.629 1.00 77.62 104 ILE A N 1
ATOM 836 C CA . ILE A 1 104 ? 16.778 2.636 -45.872 1.00 77.62 104 ILE A CA 1
ATOM 837 C C . ILE A 1 104 ? 17.072 2.673 -47.380 1.00 77.62 104 ILE A C 1
ATOM 839 O O . ILE A 1 104 ? 17.891 3.475 -47.833 1.00 77.62 104 ILE A O 1
ATOM 843 N N . ALA A 1 105 ? 16.378 1.852 -48.176 1.00 76.00 105 ALA A N 1
ATOM 844 C CA . ALA A 1 105 ? 16.531 1.835 -49.630 1.00 76.00 105 ALA A CA 1
ATOM 845 C C . ALA A 1 105 ? 16.149 3.180 -50.273 1.00 76.00 105 ALA A C 1
ATOM 847 O O . ALA A 1 105 ? 16.853 3.656 -51.166 1.00 76.00 105 ALA A O 1
ATOM 848 N N . ALA A 1 106 ? 15.083 3.827 -49.787 1.00 81.75 106 ALA A N 1
ATOM 849 C CA . ALA A 1 106 ? 14.668 5.148 -50.252 1.00 81.75 106 ALA A CA 1
ATOM 850 C C . ALA A 1 106 ? 15.734 6.223 -49.969 1.00 81.75 106 ALA A C 1
ATOM 852 O O . ALA A 1 106 ? 16.047 7.024 -50.852 1.00 81.75 106 ALA A O 1
ATOM 853 N N . ILE A 1 107 ? 16.347 6.202 -48.780 1.00 85.12 107 ILE A N 1
ATOM 854 C CA . ILE A 1 107 ? 17.433 7.126 -48.412 1.00 85.12 107 ILE A CA 1
ATOM 855 C C . ILE A 1 107 ? 18.656 6.920 -49.317 1.00 85.12 107 ILE A C 1
ATOM 857 O O . ILE A 1 107 ? 19.188 7.888 -49.863 1.00 85.12 107 ILE A O 1
ATOM 861 N N . ILE A 1 108 ? 19.080 5.669 -49.530 1.00 85.88 108 ILE A N 1
ATOM 862 C CA . ILE A 1 108 ? 20.225 5.345 -50.399 1.00 85.88 108 ILE A CA 1
ATOM 863 C C . ILE A 1 108 ? 19.958 5.788 -51.843 1.00 85.88 108 ILE A C 1
ATOM 865 O O . ILE A 1 108 ? 20.827 6.394 -52.477 1.00 85.88 108 ILE A O 1
ATOM 869 N N . SER A 1 109 ? 18.752 5.535 -52.359 1.00 86.81 109 SER A N 1
ATOM 870 C CA . SER A 1 109 ? 18.350 5.970 -53.700 1.00 86.81 109 SER A CA 1
ATOM 871 C C . SER A 1 109 ? 18.403 7.493 -53.842 1.00 86.81 109 SER A C 1
ATOM 873 O O . SER A 1 109 ? 18.903 8.002 -54.846 1.00 86.81 109 SER A O 1
ATOM 875 N N . PHE A 1 110 ? 17.922 8.233 -52.839 1.00 89.38 110 PHE A N 1
ATOM 876 C CA . PHE A 1 110 ? 17.910 9.695 -52.863 1.00 89.38 110 PHE A CA 1
ATOM 877 C C . PHE A 1 110 ? 19.326 10.288 -52.854 1.00 89.38 110 PHE A C 1
ATOM 879 O O . PHE A 1 110 ? 19.639 11.160 -53.665 1.00 89.38 110 PHE A O 1
ATOM 886 N N . ILE A 1 111 ? 20.214 9.765 -52.002 1.00 89.38 111 ILE A N 1
ATOM 887 C CA . ILE A 1 111 ? 21.626 10.180 -51.955 1.00 89.38 111 ILE A CA 1
ATOM 888 C C . ILE A 1 111 ? 22.318 9.888 -53.292 1.00 89.38 111 ILE A C 1
ATOM 890 O O . ILE A 1 111 ? 23.025 10.743 -53.825 1.00 89.38 111 ILE A O 1
ATOM 894 N N . SER A 1 112 ? 22.071 8.711 -53.873 1.00 86.00 112 SER A N 1
ATOM 895 C CA . SER A 1 112 ? 22.659 8.315 -55.159 1.00 86.00 112 SER A CA 1
ATOM 896 C C . SER A 1 112 ? 22.237 9.257 -56.292 1.00 86.00 112 SER A C 1
ATOM 898 O O . SER A 1 112 ? 23.065 9.648 -57.112 1.00 86.00 112 SER A O 1
ATOM 900 N N . MET A 1 113 ? 20.972 9.689 -56.305 1.00 88.94 113 MET A N 1
ATOM 901 C CA . MET A 1 113 ? 20.465 10.650 -57.288 1.00 88.94 113 MET A CA 1
ATOM 902 C C . MET A 1 113 ? 21.168 12.013 -57.181 1.00 88.94 113 MET A C 1
ATOM 904 O O . MET A 1 113 ? 21.565 12.578 -58.198 1.00 88.94 113 MET A O 1
ATOM 908 N N . ILE A 1 114 ? 21.377 12.524 -55.962 1.00 88.56 114 ILE A N 1
ATOM 909 C CA . ILE A 1 114 ? 22.081 13.799 -55.733 1.00 88.56 114 ILE A CA 1
ATOM 910 C C . ILE A 1 114 ? 23.533 13.732 -56.234 1.00 88.56 114 ILE A C 1
ATOM 912 O O . ILE A 1 114 ? 24.027 14.686 -56.842 1.00 88.56 114 ILE A O 1
ATOM 916 N N . ILE A 1 115 ? 24.215 12.603 -56.023 1.00 87.56 115 ILE A N 1
ATOM 917 C CA . ILE A 1 115 ? 25.594 12.400 -56.493 1.00 87.56 115 ILE A CA 1
ATOM 918 C C . ILE A 1 115 ? 25.650 12.392 -58.025 1.00 87.56 115 ILE A C 1
ATOM 920 O O . ILE A 1 115 ? 26.519 13.035 -58.609 1.00 87.56 115 ILE A O 1
ATOM 924 N N . ILE A 1 116 ? 24.703 11.725 -58.691 1.00 85.81 116 ILE A N 1
ATOM 925 C CA . ILE A 1 116 ? 24.648 11.696 -60.160 1.00 85.81 116 ILE A CA 1
ATOM 926 C C . ILE A 1 116 ? 24.400 13.102 -60.717 1.00 85.81 116 ILE A C 1
ATOM 928 O O . ILE A 1 116 ? 25.108 13.528 -61.625 1.00 85.81 116 ILE A O 1
ATOM 932 N N . ILE A 1 117 ? 23.444 13.850 -60.158 1.00 85.06 117 ILE A N 1
ATOM 933 C CA . ILE A 1 117 ? 23.123 15.207 -60.628 1.00 85.06 117 ILE A CA 1
ATOM 934 C C . ILE A 1 117 ? 24.314 16.153 -60.438 1.00 85.06 117 ILE A C 1
ATOM 936 O O . ILE A 1 117 ? 24.650 16.904 -61.352 1.00 85.06 117 ILE A O 1
ATOM 940 N N . SER A 1 118 ? 24.980 16.105 -59.281 1.00 82.25 118 SER A N 1
ATOM 941 C CA . SER A 1 118 ? 26.152 16.952 -59.020 1.00 82.25 118 SER A CA 1
ATOM 942 C C . SER A 1 118 ? 27.361 16.559 -59.879 1.00 82.25 118 SER A C 1
ATOM 944 O O . SER A 1 118 ? 28.051 17.438 -60.391 1.00 82.25 118 SER A O 1
ATOM 946 N N .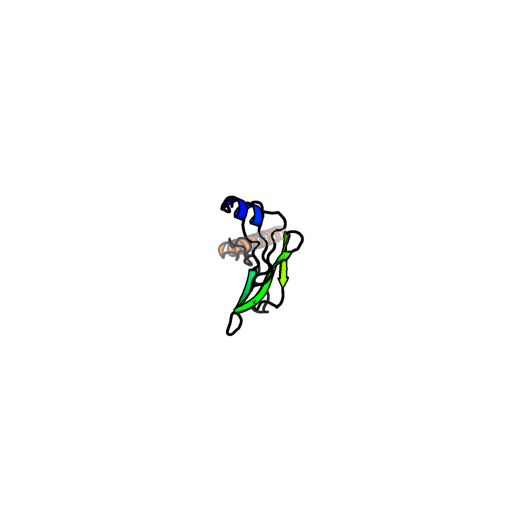 GLY A 1 119 ? 27.575 15.264 -60.130 1.00 77.56 119 GLY A N 1
ATOM 947 C CA . GLY A 1 119 ? 28.609 14.776 -61.045 1.00 77.56 119 GLY A CA 1
ATOM 948 C C . GLY A 1 119 ? 28.374 15.195 -62.499 1.00 77.56 119 GLY A C 1
ATOM 949 O O . GLY A 1 119 ? 29.276 15.735 -63.136 1.00 77.56 119 GLY A O 1
ATOM 950 N N . VAL A 1 120 ? 27.156 15.010 -63.018 1.00 74.25 120 VAL A N 1
ATOM 951 C CA . VAL A 1 120 ? 26.792 15.407 -64.392 1.00 74.25 120 VAL A CA 1
ATOM 952 C C . VAL A 1 120 ? 26.823 16.930 -64.553 1.00 74.25 120 VAL A C 1
ATOM 954 O O . VAL A 1 120 ? 27.325 17.422 -65.561 1.00 74.25 120 VAL A O 1
ATOM 957 N N . GLY A 1 121 ? 26.364 17.684 -63.549 1.00 65.62 121 GLY A N 1
ATOM 958 C CA . GLY A 1 121 ? 26.448 19.146 -63.537 1.00 65.62 121 GLY A CA 1
ATOM 959 C C . GLY A 1 121 ? 27.890 19.665 -63.559 1.00 65.62 121 GLY A C 1
ATOM 960 O O . GLY A 1 121 ? 28.184 20.599 -64.298 1.00 65.62 121 GLY A O 1
ATOM 961 N N . CYS A 1 122 ? 28.807 19.028 -62.823 1.00 61.41 122 CYS A N 1
ATOM 962 C CA . CYS A 1 122 ? 30.235 19.357 -62.871 1.00 61.41 122 CYS A CA 1
ATOM 963 C C . CYS A 1 122 ? 30.870 19.052 -64.235 1.00 61.41 122 CYS A C 1
ATOM 965 O O . CYS A 1 122 ? 31.685 19.838 -64.709 1.00 61.41 122 CYS A O 1
ATOM 967 N N . ILE A 1 123 ? 30.501 17.939 -64.878 1.00 60.84 123 ILE A N 1
ATOM 968 C CA . ILE A 1 123 ? 31.033 17.571 -66.201 1.00 60.84 123 ILE A CA 1
ATOM 969 C C . ILE A 1 123 ? 30.532 18.543 -67.279 1.00 60.84 123 ILE A C 1
ATOM 971 O O . ILE A 1 123 ? 31.320 18.981 -68.110 1.00 60.84 123 ILE A O 1
ATOM 975 N N . ALA A 1 124 ? 29.256 18.936 -67.230 1.00 58.50 124 ALA A N 1
ATOM 976 C CA . ALA A 1 124 ? 28.670 19.876 -68.186 1.00 58.50 124 ALA A CA 1
ATOM 977 C C . ALA A 1 124 ? 29.212 21.315 -68.062 1.00 58.50 124 ALA A C 1
ATOM 979 O O . ALA A 1 124 ? 29.135 22.068 -69.023 1.00 58.50 124 ALA A O 1
ATOM 980 N N . PHE A 1 125 ? 29.760 21.705 -66.904 1.00 55.28 125 PHE A N 1
ATOM 981 C CA . PHE A 1 125 ? 30.410 23.010 -66.699 1.00 55.28 125 PHE A CA 1
ATOM 982 C C . PHE A 1 125 ? 31.896 23.040 -67.112 1.00 55.28 125 PHE A C 1
ATOM 984 O O . PHE A 1 125 ? 32.487 24.117 -67.156 1.00 55.28 125 PHE A O 1
ATOM 991 N N . LEU A 1 126 ? 32.510 21.878 -67.369 1.00 53.72 126 LEU A N 1
ATOM 992 C CA . LEU A 1 126 ? 33.926 21.726 -67.741 1.00 53.72 126 LEU A CA 1
ATOM 993 C C . LEU A 1 126 ? 34.142 21.462 -69.248 1.00 53.72 126 LEU A C 1
ATOM 995 O O . LEU A 1 126 ? 35.294 21.333 -69.668 1.00 53.72 126 LEU A O 1
ATOM 999 N N . GLN A 1 127 ? 33.068 21.370 -70.041 1.00 46.59 127 GLN A N 1
ATOM 1000 C CA . GLN A 1 127 ? 33.085 21.316 -71.513 1.00 46.59 127 GLN A CA 1
ATOM 1001 C C . GLN A 1 127 ? 32.694 22.670 -72.103 1.00 46.59 127 GLN A C 1
ATOM 1003 O O . GLN A 1 127 ? 33.265 23.013 -73.161 1.00 46.59 127 GLN A O 1
#

Foldseek 3Di:
DPPDDPVNVLVQLLPPPDWDQDPVGIWHADSVPRHIFDKDFDWADDPPDTDTQWIFGQDPVRDTDIGGDDQHQDPDVVSDDDDPAPPCGPVNVNPDDDCPPVNVVVVVVVVVVVVVVVVVVVVVVVD

Secondary structure (DSSP, 8-state):
-----HHHHHHHHTSTT-EEEETTEEEEB-TTT-PBPP-EEEEEE-SSSEEEEEEEEE-TTS-EEEEE-S----SSTTSPPPPSS-TT-TTSTTSPPPPPHHHHHHHHHHHHHHHHHHHHHHHHT--

pLDDT: mean 81.2, std 9.49, range [46.59, 93.94]